Protein AF-A0A392TNU8-F1 (afdb_monomer_lite)

InterPro domains:
  IPR001878 Zinc finger, CCHC-type [PF00098] (3-12)
  IPR001878 Zinc finger, CCHC-type [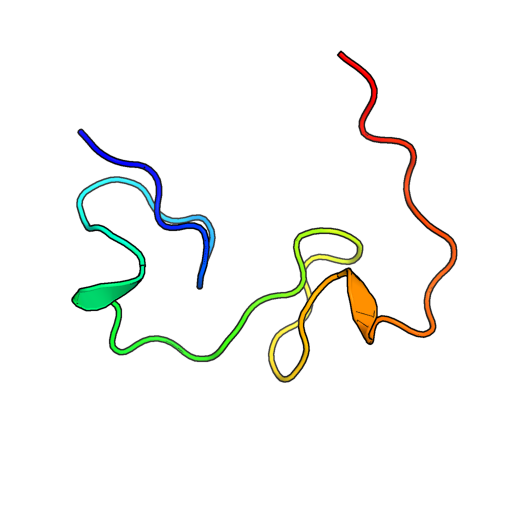PF00098] (22-37)
  IPR001878 Zinc finger, CCHC-type [PS50158] (3-18)
  IPR001878 Zinc finger, CCHC-type [PS50158] (23-38)
  IPR001878 Zinc finger, CCHC-type [SM00343] (3-19)
  IPR001878 Zinc finger, CCHC-type [SM00343] (22-38)
  IPR036875 Zinc finger, CCHC-type superfamily [SSF57756] (3-40)

Secondary structure (DSSP, 8-state):
-PBPTTTS-BSS-GGG--SPPB-TTT--BTS-GGG--S-------

Structure (mmCIF, N/CA/C/O backbone):
data_AF-A0A392TNU8-F1
#
_entry.id   AF-A0A392TNU8-F1
#
loop_
_atom_site.group_PDB
_atom_site.id
_atom_site.type_symbol
_atom_site.label_atom_id
_atom_site.label_alt_id
_atom_site.label_comp_id
_atom_site.label_asym_id
_atom_site.label_entity_id
_atom_site.label_seq_id
_atom_site.pdbx_PDB_ins_code
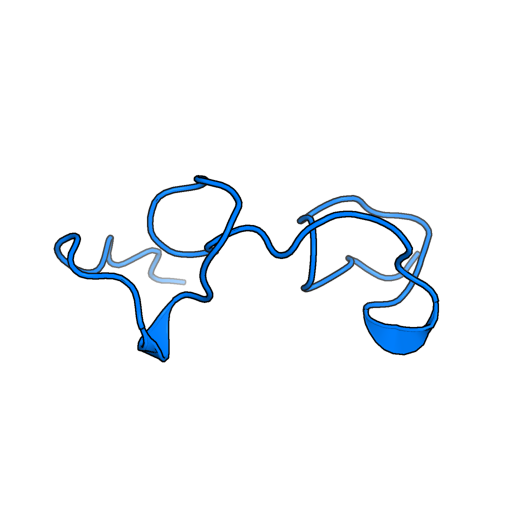_atom_site.Cartn_x
_atom_site.Cartn_y
_atom_site.Cartn_z
_atom_site.occupancy
_atom_site.B_iso_or_equiv
_atom_site.auth_seq_id
_atom_site.auth_comp_id
_atom_site.auth_asym_id
_atom_site.auth_atom_id
_atom_site.pdbx_PDB_model_num
ATOM 1 N N . MET A 1 1 ? 11.196 13.302 -13.210 1.00 62.12 1 MET A N 1
ATOM 2 C CA . MET A 1 1 ? 11.030 11.910 -12.738 1.00 62.12 1 MET A CA 1
ATOM 3 C C . MET A 1 1 ? 9.741 11.806 -11.947 1.00 62.12 1 MET A C 1
ATOM 5 O O . MET A 1 1 ? 9.645 12.407 -10.884 1.00 62.12 1 MET A O 1
ATOM 9 N N . ASP A 1 2 ? 8.756 11.076 -12.452 1.00 85.88 2 ASP A N 1
ATOM 10 C CA . ASP A 1 2 ? 7.482 10.893 -11.759 1.00 85.88 2 ASP A CA 1
ATOM 11 C C . ASP A 1 2 ? 7.618 9.932 -10.576 1.00 85.88 2 ASP A C 1
ATOM 13 O O . ASP A 1 2 ? 8.328 8.921 -10.646 1.00 85.88 2 ASP A O 1
ATOM 17 N N . LYS A 1 3 ? 6.929 10.260 -9.481 1.00 82.94 3 LYS A N 1
ATOM 18 C CA . LYS A 1 3 ? 6.763 9.377 -8.328 1.00 82.94 3 LYS A CA 1
ATOM 19 C C . LYS A 1 3 ? 5.541 8.503 -8.557 1.00 82.94 3 LYS A C 1
ATOM 21 O O . LYS A 1 3 ? 4.438 8.997 -8.775 1.00 82.94 3 LYS A O 1
ATOM 26 N N . CYS A 1 4 ? 5.731 7.199 -8.475 1.00 88.00 4 CYS A N 1
ATOM 27 C CA . CYS A 1 4 ? 4.662 6.239 -8.621 1.00 88.00 4 CYS A CA 1
ATOM 28 C C . CYS A 1 4 ? 3.775 6.232 -7.372 1.00 88.00 4 CYS A C 1
ATOM 30 O O . CYS A 1 4 ? 4.210 5.830 -6.292 1.00 88.00 4 CYS A O 1
ATOM 32 N N . PHE A 1 5 ? 2.500 6.588 -7.530 1.00 81.38 5 PHE A N 1
ATOM 33 C CA . PHE A 1 5 ? 1.493 6.481 -6.468 1.00 81.38 5 PHE A CA 1
ATOM 34 C C . PHE A 1 5 ? 0.899 5.069 -6.349 1.00 81.38 5 PHE A C 1
ATOM 36 O O . PHE A 1 5 ? -0.145 4.876 -5.739 1.00 81.38 5 PHE A O 1
ATOM 43 N N . ASN A 1 6 ? 1.534 4.071 -6.964 1.00 84.56 6 ASN A N 1
ATOM 44 C CA . ASN A 1 6 ? 1.188 2.665 -6.784 1.00 84.56 6 ASN A CA 1
ATOM 45 C C . ASN A 1 6 ? 2.143 2.031 -5.767 1.00 84.56 6 ASN A C 1
ATOM 47 O O . ASN A 1 6 ? 1.693 1.447 -4.793 1.00 84.56 6 ASN A O 1
ATOM 51 N N . CYS A 1 7 ? 3.455 2.225 -5.950 1.00 85.50 7 CYS A N 1
ATOM 52 C CA . CYS A 1 7 ? 4.496 1.580 -5.143 1.00 85.50 7 CYS A CA 1
ATOM 53 C C . CYS A 1 7 ? 5.445 2.544 -4.411 1.00 85.50 7 CYS A C 1
ATOM 55 O O . CYS A 1 7 ? 6.359 2.102 -3.722 1.00 85.50 7 CYS A O 1
ATOM 57 N N . GLY A 1 8 ? 5.289 3.858 -4.588 1.00 81.31 8 GLY A N 1
ATOM 58 C CA . GLY A 1 8 ? 6.122 4.885 -3.954 1.00 81.31 8 GLY A CA 1
ATOM 59 C C . GLY A 1 8 ? 7.488 5.125 -4.610 1.00 81.31 8 GLY A C 1
ATOM 60 O O . GLY A 1 8 ? 8.171 6.076 -4.228 1.00 81.31 8 GLY A O 1
ATOM 61 N N . LYS A 1 9 ? 7.888 4.316 -5.603 1.00 84.94 9 LYS A N 1
ATOM 62 C CA . LYS A 1 9 ? 9.167 4.468 -6.319 1.00 84.94 9 LYS A CA 1
ATOM 63 C C . LYS A 1 9 ? 9.124 5.605 -7.340 1.00 84.94 9 LYS A C 1
ATOM 65 O O . LYS A 1 9 ? 8.104 5.848 -7.971 1.00 84.94 9 LYS A O 1
ATOM 70 N N . ILE A 1 10 ? 10.257 6.268 -7.531 1.00 85.75 10 ILE A N 1
ATOM 71 C CA . ILE A 1 10 ? 10.470 7.298 -8.555 1.00 85.75 10 ILE A CA 1
ATOM 72 C C . ILE A 1 10 ? 11.043 6.682 -9.836 1.00 85.75 10 ILE A C 1
ATOM 74 O O . ILE A 1 10 ? 11.782 5.702 -9.776 1.00 85.75 10 ILE A O 1
ATOM 78 N N . GLY A 1 11 ? 10.689 7.252 -10.989 1.00 90.06 11 GLY A N 1
ATOM 79 C CA . GLY A 1 11 ? 11.158 6.806 -12.310 1.00 90.06 11 GLY A CA 1
ATOM 80 C C . GLY A 1 11 ? 10.082 6.163 -13.188 1.00 90.06 11 GLY A C 1
ATOM 81 O O . GLY A 1 11 ? 10.364 5.8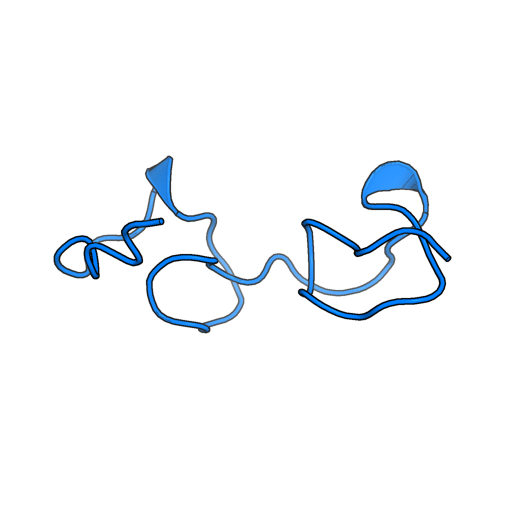17 -14.328 1.00 90.06 11 GLY A O 1
ATOM 82 N N . HIS A 1 12 ? 8.853 6.022 -12.690 1.00 91.12 12 HIS A N 1
ATOM 83 C CA . HIS A 1 12 ? 7.701 5.585 -13.478 1.00 91.12 12 HIS A CA 1
ATOM 84 C C . HIS A 1 12 ? 6.394 6.122 -12.883 1.00 91.12 12 HIS A C 1
ATOM 86 O O . HIS A 1 12 ? 6.328 6.473 -11.703 1.00 91.12 12 HIS A O 1
ATOM 92 N N . LYS A 1 13 ? 5.337 6.158 -13.699 1.00 88.19 13 LYS A N 1
ATOM 93 C CA . LYS A 1 13 ? 3.985 6.538 -13.273 1.00 88.19 13 LYS A CA 1
ATOM 94 C C . LYS A 1 13 ? 3.192 5.335 -12.772 1.00 88.19 13 LYS A C 1
ATOM 96 O O . LYS A 1 13 ? 3.487 4.189 -13.093 1.00 88.19 13 LYS A O 1
ATOM 101 N N . THR A 1 14 ? 2.132 5.616 -12.026 1.00 84.06 14 THR A N 1
ATOM 102 C CA . THR A 1 14 ? 1.169 4.634 -11.508 1.00 84.06 14 THR A CA 1
ATOM 103 C C . THR A 1 14 ? 0.601 3.726 -12.607 1.00 84.06 14 THR A C 1
ATOM 105 O O . THR A 1 14 ? 0.403 2.541 -12.366 1.00 84.06 14 THR A O 1
ATOM 108 N N . GLU A 1 15 ? 0.388 4.276 -13.807 1.00 85.56 15 GLU A N 1
ATOM 109 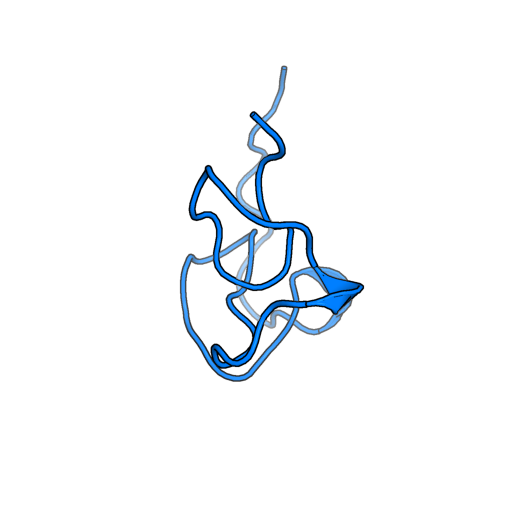C CA . GLU A 1 15 ? -0.213 3.607 -14.974 1.00 85.56 15 GLU A CA 1
ATOM 110 C C . GLU A 1 15 ? 0.696 2.538 -15.597 1.00 85.56 15 GLU A C 1
ATOM 112 O O . GLU A 1 15 ? 0.226 1.504 -16.055 1.00 85.56 15 GLU A O 1
ATOM 117 N N . VAL A 1 16 ? 2.011 2.765 -15.569 1.00 89.00 16 VAL A N 1
ATOM 118 C CA . VAL A 1 16 ? 3.038 1.822 -16.050 1.00 89.00 16 VAL A CA 1
ATOM 119 C C . VAL A 1 16 ? 3.622 0.972 -14.918 1.00 89.00 16 VAL A C 1
ATOM 121 O O . VAL A 1 16 ? 4.522 0.158 -15.130 1.00 89.00 16 VAL A O 1
ATOM 124 N N . CYS A 1 17 ? 3.124 1.142 -13.693 1.00 87.69 17 CYS A N 1
ATOM 125 C CA . CYS A 1 17 ? 3.611 0.400 -12.547 1.00 87.69 17 CYS A CA 1
ATOM 126 C C . CYS A 1 17 ? 3.103 -1.046 -12.576 1.00 87.69 17 CYS A C 1
ATOM 128 O O . CYS A 1 17 ? 1.920 -1.302 -12.380 1.00 87.69 17 CYS A O 1
ATOM 130 N N . ARG A 1 18 ? 4.023 -2.001 -12.745 1.00 86.44 18 ARG A N 1
ATOM 131 C CA . ARG A 1 18 ? 3.755 -3.444 -12.592 1.00 86.44 18 ARG A CA 1
ATOM 132 C C . ARG A 1 18 ? 3.880 -3.953 -11.152 1.00 86.44 18 ARG A C 1
ATOM 134 O O . ARG A 1 18 ? 3.735 -5.147 -10.912 1.00 86.44 18 ARG A O 1
ATOM 141 N N . ALA A 1 19 ? 4.201 -3.079 -10.201 1.00 83.12 19 ALA A N 1
ATOM 142 C CA . ALA A 1 19 ? 4.316 -3.472 -8.804 1.00 83.12 19 ALA A CA 1
ATOM 143 C C . ALA A 1 19 ? 2.934 -3.591 -8.151 1.00 83.12 19 ALA A C 1
ATOM 145 O O . ALA A 1 19 ? 1.953 -2.999 -8.602 1.00 83.12 19 ALA A O 1
ATOM 146 N N . LYS A 1 20 ? 2.877 -4.361 -7.063 1.00 81.38 20 LYS A N 1
ATOM 147 C CA . LYS A 1 20 ? 1.684 -4.465 -6.227 1.00 81.38 20 LYS A CA 1
ATOM 148 C C . LYS A 1 20 ? 1.363 -3.115 -5.594 1.00 81.38 20 LYS A C 1
ATOM 150 O O . LYS A 1 20 ? 2.260 -2.334 -5.282 1.00 81.38 20 LYS A O 1
ATOM 155 N N . VAL A 1 21 ? 0.074 -2.897 -5.361 1.00 85.31 21 VAL A N 1
ATOM 156 C CA . VAL A 1 21 ? -0.424 -1.695 -4.702 1.00 85.31 21 VAL A CA 1
ATOM 157 C C . VAL A 1 21 ? 0.119 -1.585 -3.290 1.00 85.31 21 VAL A C 1
ATOM 159 O O . VAL A 1 21 ? -0.044 -2.505 -2.499 1.00 85.31 21 VAL A O 1
ATOM 162 N N . VAL A 1 22 ? 0.772 -0.470 -2.990 1.00 86.06 22 VAL A N 1
ATOM 163 C CA . VAL A 1 22 ? 1.306 -0.138 -1.674 1.00 86.06 22 VAL A CA 1
ATOM 164 C C . VAL A 1 22 ? 0.449 0.954 -1.055 1.00 86.06 22 VAL A C 1
ATOM 166 O O . VAL A 1 22 ? 0.073 1.946 -1.684 1.00 86.06 22 VAL A O 1
ATOM 169 N N . CYS A 1 23 ? 0.134 0.772 0.214 1.00 87.81 23 CYS A N 1
ATOM 170 C CA . CYS A 1 23 ? -0.638 1.706 0.990 1.00 87.81 23 CYS A CA 1
ATOM 171 C C . CYS A 1 23 ? 0.225 2.914 1.357 1.00 87.81 23 CYS A C 1
ATOM 173 O O . CYS A 1 23 ? 1.188 2.797 2.107 1.00 87.81 23 CYS A O 1
ATOM 175 N N . PHE A 1 24 ? -0.162 4.109 0.909 1.00 83.25 24 PHE A N 1
ATOM 176 C CA . PHE A 1 24 ? 0.526 5.360 1.267 1.00 83.25 24 PHE A CA 1
ATOM 177 C C . PHE A 1 24 ? 0.339 5.738 2.736 1.00 83.25 24 PHE A C 1
ATOM 179 O O . PHE A 1 24 ? 0.994 6.650 3.228 1.00 83.25 24 PHE A O 1
ATOM 186 N N . ASN A 1 25 ? -0.567 5.058 3.437 1.00 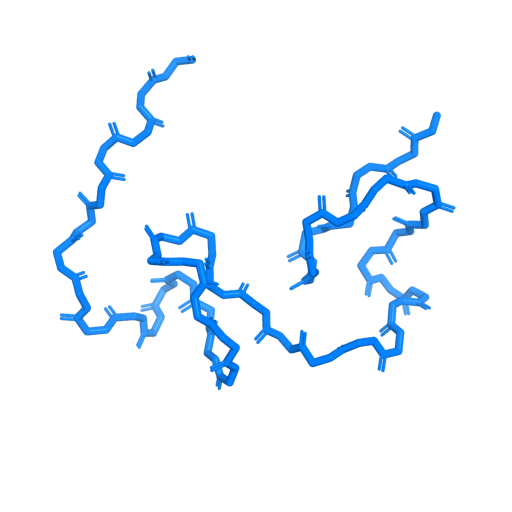84.94 25 ASN A N 1
ATOM 187 C CA . ASN A 1 25 ? -0.842 5.319 4.832 1.00 84.94 25 ASN A CA 1
ATOM 188 C C . ASN A 1 25 ? 0.047 4.506 5.778 1.00 84.94 25 ASN A C 1
ATOM 190 O O . ASN A 1 25 ? 0.671 5.066 6.680 1.00 84.94 25 ASN A O 1
ATOM 194 N N . CYS A 1 26 ? 0.119 3.190 5.565 1.00 87.69 26 CYS A N 1
ATOM 195 C CA . CYS A 1 26 ? 0.889 2.290 6.420 1.00 87.69 26 CYS A CA 1
ATOM 196 C C . CYS A 1 26 ? 2.180 1.758 5.785 1.00 87.69 26 CYS A C 1
ATOM 198 O O . CYS A 1 26 ? 3.015 1.241 6.521 1.00 87.69 26 CYS A O 1
ATOM 200 N N . GLY A 1 27 ? 2.361 1.909 4.470 1.00 83.31 27 GLY A N 1
ATOM 201 C CA . GLY A 1 27 ? 3.500 1.379 3.718 1.00 83.31 27 GLY A CA 1
ATOM 202 C C . GLY A 1 27 ? 3.375 -0.096 3.329 1.00 83.31 27 GLY A C 1
ATOM 203 O O . GLY A 1 27 ? 4.319 -0.643 2.773 1.00 83.31 27 GLY A O 1
ATOM 204 N N . GLU A 1 28 ? 2.245 -0.749 3.616 1.00 85.88 28 GLU A N 1
ATOM 205 C CA . GLU A 1 28 ? 2.052 -2.175 3.320 1.00 85.88 28 GLU A CA 1
ATOM 206 C C . GLU A 1 28 ? 1.489 -2.406 1.920 1.00 85.88 28 GLU A C 1
ATOM 208 O O . GLU A 1 28 ? 0.659 -1.636 1.437 1.00 85.88 28 GLU A O 1
ATOM 213 N N . GLU A 1 29 ? 1.909 -3.495 1.282 1.00 87.12 29 GLU A N 1
ATOM 214 C CA . GLU A 1 29 ? 1.363 -3.926 -0.002 1.00 87.12 29 GLU A CA 1
ATOM 215 C C . GLU A 1 29 ? -0.006 -4.620 0.134 1.00 87.12 29 GLU A C 1
ATOM 217 O O . GLU A 1 29 ? -0.386 -5.116 1.193 1.00 87.12 29 GLU A O 1
ATOM 222 N N . GLY A 1 30 ? -0.774 -4.641 -0.954 1.00 85.94 30 GLY A N 1
ATOM 223 C CA . GLY A 1 30 ? -2.064 -5.326 -1.063 1.00 85.94 30 GLY A CA 1
ATOM 224 C C . GLY A 1 30 ? -3.294 -4.433 -0.893 1.00 85.94 30 GLY A C 1
ATOM 225 O O . GLY A 1 30 ? -4.397 -4.871 -1.207 1.00 85.94 30 GLY A O 1
ATOM 226 N N . HIS A 1 31 ? -3.144 -3.177 -0.461 1.00 89.38 31 HIS A N 1
ATOM 227 C CA . HIS A 1 31 ? -4.272 -2.250 -0.336 1.00 89.38 31 HIS A CA 1
ATOM 228 C C . HIS A 1 31 ? -3.866 -0.777 -0.532 1.00 89.38 31 HIS A C 1
ATOM 230 O O . HIS A 1 31 ? -2.699 -0.415 -0.419 1.00 89.38 31 HIS A O 1
ATOM 236 N N . LYS A 1 32 ? -4.836 0.098 -0.836 1.00 85.25 32 LYS A N 1
ATOM 237 C CA . LYS A 1 32 ? -4.630 1.558 -0.952 1.00 85.25 32 LYS A CA 1
ATOM 238 C C . LYS A 1 32 ? -4.961 2.262 0.368 1.00 85.25 32 LYS A C 1
ATOM 240 O O . LYS A 1 32 ? -5.777 1.769 1.136 1.00 85.25 32 LYS A O 1
ATOM 245 N N . SER A 1 33 ? -4.442 3.472 0.583 1.00 85.00 33 SER A N 1
ATOM 246 C CA . SER A 1 33 ?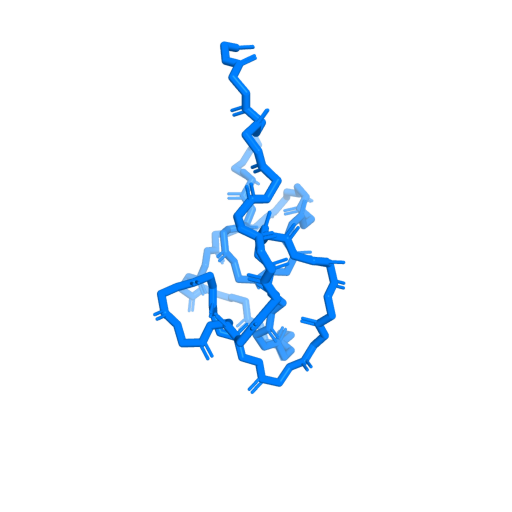 -4.818 4.322 1.731 1.00 85.00 33 SER A CA 1
ATOM 247 C C . SER A 1 33 ? -6.326 4.428 2.022 1.00 85.00 33 SER A C 1
ATOM 249 O O . SER A 1 33 ? -6.675 4.321 3.193 1.00 85.00 33 SER A O 1
ATOM 251 N N . PRO A 1 34 ? -7.236 4.604 1.036 1.00 83.69 34 PRO A N 1
ATOM 252 C CA . PRO A 1 34 ? -8.678 4.661 1.307 1.00 83.69 34 PRO A CA 1
ATOM 253 C C . PRO A 1 34 ? -9.275 3.371 1.884 1.00 83.69 34 PRO A C 1
ATOM 255 O O . PRO A 1 34 ? -10.275 3.441 2.585 1.00 83.69 34 PRO A O 1
ATOM 258 N N . VAL A 1 35 ? -8.674 2.211 1.607 1.00 87.25 35 VAL A N 1
ATOM 259 C CA . VAL A 1 35 ? -9.106 0.899 2.126 1.00 87.25 35 VAL A CA 1
ATOM 260 C C . VAL A 1 35 ? -8.212 0.410 3.273 1.00 87.25 35 VAL A C 1
ATOM 262 O O . VAL A 1 35 ? -8.342 -0.720 3.738 1.00 87.25 35 VAL A O 1
ATOM 265 N N . CYS A 1 36 ? -7.288 1.251 3.742 1.00 89.88 36 CYS A N 1
ATOM 266 C CA . CYS A 1 36 ? -6.412 0.927 4.854 1.00 89.88 36 CYS A CA 1
ATOM 267 C C . CYS A 1 36 ? -7.204 0.936 6.164 1.00 89.88 36 CYS A C 1
ATOM 269 O O . CYS A 1 36 ? -7.791 1.949 6.535 1.00 89.88 36 CYS A O 1
ATOM 271 N N . LYS A 1 37 ? -7.180 -0.187 6.888 1.00 87.69 37 LYS A N 1
ATOM 272 C CA . LYS A 1 37 ? -7.756 -0.306 8.239 1.00 87.69 37 LYS A CA 1
ATOM 273 C C . LYS A 1 37 ? -6.902 0.352 9.328 1.00 87.69 37 LYS A C 1
ATOM 275 O O . LYS A 1 37 ? -7.348 0.462 10.466 1.00 87.69 37 LYS A O 1
ATOM 280 N N . LYS A 1 38 ? -5.666 0.743 9.008 1.00 85.88 38 LYS A N 1
ATOM 281 C CA . LYS A 1 38 ? -4.734 1.357 9.958 1.00 85.88 38 LYS A CA 1
ATOM 282 C C . LYS A 1 38 ? -5.108 2.832 10.167 1.00 85.88 38 LYS A C 1
ATOM 284 O O . LYS A 1 38 ? -5.591 3.472 9.230 1.00 85.88 38 LYS A O 1
ATOM 289 N N . PRO A 1 39 ? -4.911 3.383 11.379 1.00 83.00 39 PRO A N 1
ATOM 290 C CA . PRO A 1 39 ? -5.192 4.786 11.641 1.00 83.00 39 PRO A CA 1
ATOM 291 C C . PRO A 1 39 ? -4.380 5.646 10.685 1.00 83.00 39 PRO A C 1
ATOM 293 O O . PRO A 1 39 ? -3.190 5.395 10.475 1.00 83.00 39 PRO A O 1
ATOM 296 N N . LYS A 1 40 ? -5.036 6.656 10.104 1.00 75.81 40 LYS A N 1
ATOM 297 C CA . LYS A 1 40 ? -4.406 7.487 9.091 1.00 75.81 40 LYS A CA 1
ATOM 298 C C . LYS A 1 40 ? -3.182 8.155 9.714 1.00 75.81 40 LYS A C 1
ATOM 300 O O . LYS A 1 40 ? -3.352 9.078 10.506 1.00 75.81 40 LYS A O 1
ATOM 305 N N . LYS A 1 41 ? -1.960 7.739 9.352 1.00 68.62 41 LYS A N 1
ATOM 306 C CA . LYS A 1 41 ? -0.785 8.564 9.656 1.00 68.62 41 LYS A CA 1
ATOM 307 C C . LYS A 1 41 ? -1.022 9.903 8.970 1.00 68.62 41 LYS A C 1
ATOM 309 O O . LYS A 1 41 ? -1.083 9.953 7.741 1.00 68.62 41 LYS A O 1
ATOM 314 N N . ALA A 1 42 ? -1.245 10.948 9.758 1.00 62.97 42 ALA A N 1
ATOM 315 C CA . ALA A 1 42 ? -1.311 12.313 9.277 1.00 62.97 42 ALA A CA 1
ATOM 316 C C . ALA A 1 42 ? 0.085 12.673 8.757 1.00 62.97 42 ALA A C 1
ATOM 318 O O . ALA A 1 42 ? 0.890 13.267 9.464 1.00 62.97 42 ALA A O 1
ATOM 319 N N . MET A 1 43 ? 0.412 12.240 7.538 1.00 58.97 43 MET A N 1
ATOM 320 C CA . MET A 1 43 ? 1.560 12.754 6.806 1.00 58.97 43 MET A CA 1
ATOM 321 C C . MET A 1 43 ? 1.138 14.129 6.297 1.00 58.97 43 MET A C 1
ATOM 323 O O . MET A 1 43 ? 0.655 14.287 5.177 1.00 58.97 43 MET A O 1
ATOM 327 N N . GLY A 1 44 ? 1.151 15.077 7.227 1.00 63.50 44 GLY A N 1
ATOM 328 C CA . GLY A 1 44 ? 0.835 16.467 6.996 1.00 63.50 44 GLY A CA 1
ATOM 329 C C . GLY A 1 44 ? 2.052 17.201 6.456 1.00 63.50 44 GLY A C 1
ATOM 330 O O . GLY A 1 44 ? 3.091 17.200 7.108 1.00 63.50 44 GLY A O 1
ATOM 331 N N . LYS A 1 45 ? 1.792 17.895 5.344 1.00 45.12 45 LYS A N 1
ATOM 332 C CA . LYS A 1 45 ? 2.531 19.001 4.716 1.00 45.12 45 LYS A CA 1
ATOM 333 C C . LYS A 1 45 ? 3.771 18.622 3.907 1.00 45.12 45 LYS A C 1
ATOM 335 O O . LYS A 1 45 ? 4.771 18.162 4.488 1.00 45.12 45 LYS A O 1
#

pLDDT: mean 82.18, std 9.41, range [45.12, 91.12]

Sequence (45 aa):
MDKCFNCGKIGHKTEVCRAKVVCFNCGEEGHKSPVCKKPKKAMGK

Foldseek 3Di:
DDQDQQQRDPDDYVVPDPDFGAAPQPRDGDDYVVPDPDDGPCPDD

Organism: NCBI:txid97028

Radius of gyration: 10.82 Å; chains: 1; bounding box: 20×24×28 Å